Protein AF-A0A7S3WIQ0-F1 (afdb_monomer_lite)

Organism: NCBI:txid141414

Structure (mmCIF, N/CA/C/O backbone):
data_AF-A0A7S3WIQ0-F1
#
_entry.id   AF-A0A7S3WIQ0-F1
#
loop_
_atom_site.group_PDB
_atom_site.id
_atom_site.type_symbol
_atom_site.label_atom_id
_atom_site.label_alt_id
_atom_site.label_comp_id
_atom_site.label_asym_id
_atom_site.label_entity_id
_atom_site.label_seq_id
_atom_site.pdbx_PDB_ins_code
_atom_site.Cartn_x
_atom_site.Cartn_y
_atom_site.Cartn_z
_atom_site.occupancy
_atom_site.B_iso_or_equiv
_atom_site.auth_seq_id
_atom_site.auth_comp_id
_atom_site.auth_asym_id
_atom_site.auth_atom_id
_atom_site.pdbx_PDB_model_num
ATOM 1 N N . GLY A 1 1 ? -44.157 7.734 13.748 1.00 33.81 1 GLY A N 1
ATOM 2 C CA . GLY A 1 1 ? -44.053 7.372 12.328 1.00 33.81 1 GLY A CA 1
ATOM 3 C C . GLY A 1 1 ? -43.583 5.946 12.274 1.00 33.81 1 GLY A C 1
ATOM 4 O O . GLY A 1 1 ? -42.485 5.685 12.742 1.00 33.81 1 GLY A O 1
ATOM 5 N N . GLU A 1 2 ? -44.457 5.043 11.845 1.00 37.38 2 GLU A N 1
ATOM 6 C CA . GLU A 1 2 ? -44.192 3.607 11.718 1.00 37.38 2 GLU A CA 1
ATOM 7 C C . GLU A 1 2 ? -43.076 3.343 10.699 1.00 37.38 2 GLU A C 1
ATOM 9 O O . GLU A 1 2 ? -43.101 3.883 9.592 1.00 37.38 2 GLU A O 1
ATOM 14 N N . ALA A 1 3 ? -42.095 2.519 11.075 1.00 39.22 3 ALA A N 1
ATOM 15 C CA . ALA A 1 3 ? -41.109 1.984 10.145 1.00 39.22 3 ALA A CA 1
ATOM 16 C C . ALA A 1 3 ? -41.670 0.704 9.512 1.00 39.22 3 ALA A C 1
ATOM 18 O O . ALA A 1 3 ? -42.113 -0.210 10.206 1.00 39.22 3 ALA A O 1
ATOM 19 N N . ALA A 1 4 ? -41.678 0.692 8.183 1.00 42.47 4 ALA A N 1
ATOM 20 C CA . ALA A 1 4 ? -42.275 -0.325 7.337 1.00 42.47 4 ALA A CA 1
ATOM 21 C C . ALA A 1 4 ? -41.645 -1.716 7.530 1.00 42.47 4 ALA A C 1
ATOM 23 O O . ALA A 1 4 ? -40.423 -1.868 7.527 1.00 42.47 4 ALA A O 1
ATOM 24 N N . GLY A 1 5 ? -42.503 -2.735 7.634 1.00 46.03 5 GLY A N 1
ATOM 25 C CA . GLY A 1 5 ? -42.120 -4.142 7.593 1.00 46.03 5 GLY A CA 1
ATOM 26 C C . GLY A 1 5 ? -41.656 -4.551 6.195 1.00 46.03 5 GLY A C 1
ATOM 27 O O . GLY A 1 5 ? -42.445 -4.572 5.251 1.00 46.03 5 GLY A O 1
ATOM 28 N N . GLY A 1 6 ? -40.369 -4.876 6.068 1.00 49.59 6 GLY A N 1
ATOM 29 C CA . GLY A 1 6 ? -39.826 -5.625 4.933 1.00 49.59 6 GLY A CA 1
ATOM 30 C C . GLY A 1 6 ? -40.138 -7.126 5.050 1.00 49.59 6 GLY A C 1
ATOM 31 O O . GLY A 1 6 ? -40.453 -7.597 6.145 1.00 49.59 6 GLY A O 1
ATOM 32 N N . PRO A 1 7 ? -40.071 -7.891 3.943 1.00 50.16 7 PRO A N 1
ATOM 33 C CA . PRO A 1 7 ? -40.417 -9.309 3.933 1.00 50.16 7 PRO A CA 1
ATOM 34 C C . PRO A 1 7 ? -39.544 -10.076 4.931 1.00 50.16 7 PRO A C 1
ATOM 36 O O . PRO A 1 7 ? -38.317 -10.018 4.872 1.00 50.16 7 PRO A O 1
ATOM 39 N N . GLN A 1 8 ? -40.188 -10.790 5.855 1.00 56.25 8 GLN A N 1
ATOM 40 C CA . GLN A 1 8 ? -39.522 -11.592 6.875 1.00 56.25 8 GLN A CA 1
ATOM 41 C C . GLN A 1 8 ? -38.888 -12.820 6.196 1.00 56.25 8 GLN A C 1
ATOM 43 O O . GLN A 1 8 ? -39.524 -13.860 6.031 1.00 56.25 8 GLN A O 1
ATOM 48 N N . GLY A 1 9 ? -37.653 -12.673 5.711 1.00 65.06 9 GLY A N 1
ATOM 49 C CA . GLY A 1 9 ? -36.838 -13.794 5.244 1.00 65.06 9 GLY A CA 1
ATOM 50 C C . GLY A 1 9 ? -36.514 -14.775 6.383 1.00 65.06 9 GLY A C 1
ATOM 51 O O . GLY A 1 9 ? -36.892 -14.531 7.533 1.00 65.06 9 GLY A O 1
ATOM 52 N N . PRO A 1 10 ? -35.823 -15.895 6.097 1.00 71.56 10 PRO A N 1
ATOM 53 C CA . PRO A 1 10 ? -35.416 -16.850 7.129 1.00 71.56 10 PRO A CA 1
ATOM 54 C C . PRO A 1 10 ? -34.644 -16.159 8.274 1.00 71.56 10 PRO A C 1
ATOM 56 O O . PRO A 1 10 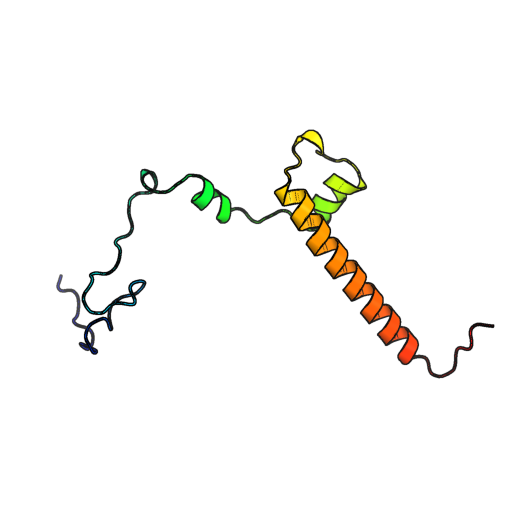? -34.085 -15.080 8.063 1.00 71.56 10 PRO A O 1
ATOM 59 N N . PRO A 1 11 ? -34.597 -16.750 9.485 1.00 65.81 11 PRO A N 1
ATOM 60 C CA . PRO A 1 11 ? -33.894 -16.169 10.631 1.00 65.81 11 PRO A CA 1
ATOM 61 C C . PRO A 1 11 ? -32.482 -15.700 10.246 1.00 65.81 11 PRO A C 1
ATOM 63 O O . PRO A 1 11 ? -31.709 -16.470 9.681 1.00 65.81 11 PRO A O 1
ATOM 66 N N . GLY A 1 12 ? -32.174 -14.4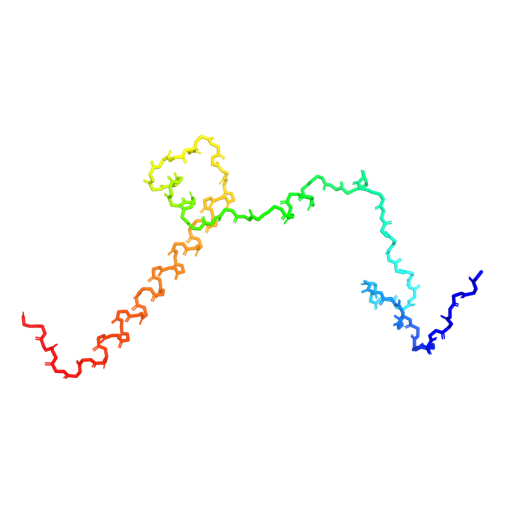23 10.496 1.00 64.12 12 GLY A N 1
ATOM 67 C CA . GLY A 1 12 ? -30.915 -13.788 10.085 1.00 64.12 12 GLY A CA 1
ATOM 68 C C . GLY A 1 12 ? -30.943 -13.037 8.744 1.00 64.12 12 GLY A C 1
ATOM 69 O O . GLY A 1 12 ? -29.990 -12.332 8.440 1.00 64.12 12 GLY A O 1
ATOM 70 N N . ALA A 1 13 ? -32.031 -13.087 7.966 1.00 67.00 13 ALA A N 1
ATOM 71 C CA . ALA A 1 13 ? -32.112 -12.428 6.650 1.00 67.00 13 ALA A CA 1
ATOM 72 C C . ALA A 1 13 ? -31.975 -10.891 6.680 1.00 67.00 13 ALA A C 1
ATOM 74 O O . ALA A 1 13 ? -31.675 -10.288 5.653 1.00 67.00 13 ALA A O 1
ATOM 75 N N . ASN A 1 14 ? -32.186 -10.268 7.843 1.00 71.44 14 ASN A N 1
ATOM 76 C CA . ASN A 1 14 ? -32.054 -8.823 8.043 1.00 71.44 14 ASN A CA 1
ATOM 77 C C . ASN A 1 14 ? -30.727 -8.429 8.727 1.00 71.44 14 ASN A C 1
ATOM 79 O O . ASN A 1 14 ? -30.562 -7.263 9.078 1.00 71.44 14 ASN A O 1
ATOM 83 N N . GLN A 1 15 ? -29.811 -9.378 8.963 1.00 76.44 15 GLN A N 1
ATOM 84 C CA . GLN A 1 15 ? -28.490 -9.104 9.541 1.00 76.44 15 GLN A CA 1
ATOM 85 C C . GLN A 1 15 ? -27.522 -8.653 8.438 1.00 76.44 15 GLN A C 1
ATOM 87 O O . GLN A 1 15 ? -27.479 -9.251 7.363 1.00 76.44 15 GLN A O 1
ATOM 92 N N . LEU A 1 16 ? -26.757 -7.590 8.690 1.00 79.38 16 LEU A N 1
ATOM 93 C CA . LEU A 1 16 ? -25.820 -7.003 7.733 1.00 79.38 16 LEU A CA 1
ATOM 94 C C . LEU A 1 16 ? -24.397 -7.553 7.904 1.00 79.38 16 LEU A C 1
ATOM 96 O O . LEU A 1 16 ? -23.698 -7.753 6.910 1.00 79.38 16 LEU A O 1
ATOM 100 N N . PHE A 1 17 ? -23.966 -7.796 9.147 1.00 81.38 17 PHE A N 1
ATOM 101 C CA . PHE A 1 17 ? -22.608 -8.261 9.453 1.00 81.38 17 PHE A CA 1
ATOM 102 C C . PHE A 1 17 ? -22.579 -9.660 10.058 1.00 81.38 17 PHE A C 1
ATOM 104 O O . PHE A 1 17 ? -21.671 -10.444 9.771 1.00 81.38 17 PHE A O 1
ATOM 111 N N . ASN A 1 18 ? -23.549 -9.969 10.913 1.00 82.00 18 ASN A N 1
ATOM 112 C CA . ASN A 1 18 ? -23.610 -11.252 11.579 1.00 82.00 18 ASN A CA 1
ATOM 113 C C . ASN A 1 18 ? -24.063 -12.369 10.619 1.00 82.00 18 ASN A C 1
ATOM 115 O O . ASN A 1 18 ? -25.012 -12.234 9.854 1.00 82.00 18 ASN A O 1
ATOM 119 N N . ILE A 1 19 ? -23.339 -13.487 10.666 1.00 83.69 19 ILE A N 1
ATOM 120 C CA . ILE A 1 19 ? -23.584 -14.689 9.857 1.00 83.69 19 ILE A CA 1
ATOM 121 C C . ILE A 1 19 ? -24.328 -15.782 10.640 1.00 83.69 19 ILE A C 1
ATOM 123 O O . ILE A 1 19 ? -24.657 -16.827 10.080 1.00 83.69 19 ILE A O 1
ATOM 127 N N . TYR A 1 20 ? -24.562 -15.573 11.939 1.00 83.06 20 TYR A N 1
ATOM 128 C CA . TYR A 1 20 ? -25.226 -16.520 12.829 1.00 83.06 20 TYR A CA 1
ATOM 129 C C . TYR A 1 20 ? -26.660 -16.071 13.116 1.00 83.06 20 TYR A C 1
ATOM 131 O O . TYR A 1 20 ? -26.876 -15.081 13.815 1.00 83.06 20 TYR A O 1
ATOM 139 N N . ALA A 1 21 ? -27.632 -16.868 12.665 1.00 76.81 21 ALA A N 1
ATOM 140 C CA . ALA A 1 21 ? -29.064 -16.579 12.792 1.00 76.81 21 ALA A CA 1
ATOM 141 C C . ALA A 1 21 ? -29.558 -16.385 14.239 1.00 76.81 21 ALA A C 1
ATOM 143 O O . ALA A 1 21 ? -30.565 -15.722 14.461 1.00 76.81 21 ALA A O 1
ATOM 144 N N . GLU A 1 22 ? -28.858 -16.967 15.214 1.00 80.12 22 GLU A N 1
ATOM 145 C CA . GLU A 1 22 ? -29.233 -16.960 16.636 1.00 80.12 22 GLU A CA 1
ATOM 146 C C . GLU A 1 22 ? -28.663 -15.771 17.421 1.00 80.12 22 GLU A C 1
ATOM 148 O O . GLU A 1 22 ? -28.964 -15.611 18.602 1.00 80.12 22 GLU A O 1
ATOM 153 N N . ARG A 1 23 ? -27.805 -14.958 16.800 1.00 80.94 23 ARG A N 1
ATOM 154 C CA . ARG A 1 23 ? -27.211 -13.779 17.436 1.00 80.94 23 ARG A CA 1
ATOM 155 C C . ARG A 1 23 ? -27.757 -12.512 16.805 1.00 80.94 23 ARG A C 1
ATOM 157 O O . ARG A 1 23 ? -28.011 -12.481 15.605 1.00 80.94 23 ARG A O 1
ATOM 164 N N . ASP A 1 24 ? -27.883 -11.464 17.601 1.00 81.75 24 ASP A N 1
ATOM 165 C CA . ASP A 1 24 ? -28.193 -10.140 17.074 1.00 81.75 24 ASP A CA 1
ATOM 166 C C . ASP A 1 24 ? -27.008 -9.590 16.267 1.00 81.75 24 ASP A C 1
ATOM 168 O O . ASP A 1 24 ? -25.862 -10.017 16.439 1.00 81.75 24 ASP A O 1
ATOM 172 N N . ASP A 1 25 ? -27.290 -8.672 15.345 1.00 83.69 25 ASP A N 1
ATOM 173 C CA . ASP A 1 25 ? -26.249 -7.999 14.568 1.00 83.69 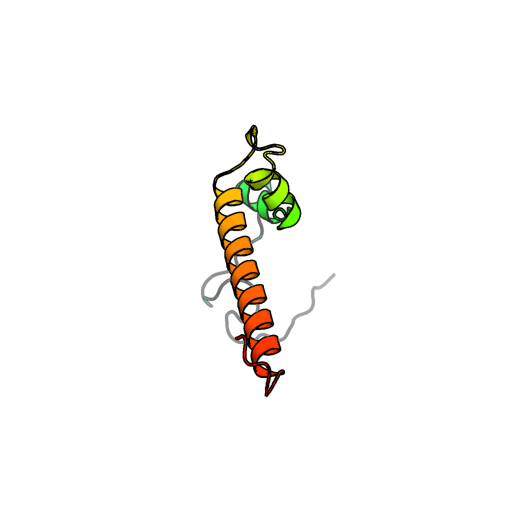25 ASP A CA 1
ATOM 174 C C . ASP A 1 25 ? -25.462 -7.013 15.447 1.00 83.69 25 ASP A C 1
ATOM 176 O O . ASP A 1 25 ? -26.011 -6.426 16.386 1.00 83.69 25 ASP A O 1
ATOM 180 N N . GLU A 1 26 ? -24.173 -6.818 15.161 1.00 85.38 26 GLU A N 1
ATOM 181 C CA . GLU A 1 26 ? -23.345 -5.913 15.968 1.00 85.38 26 GLU A CA 1
ATOM 182 C C . GLU A 1 26 ? -23.780 -4.459 15.733 1.00 85.38 26 GLU A C 1
ATOM 184 O O . GLU A 1 26 ? -23.886 -3.988 14.599 1.00 85.38 26 GLU A O 1
ATOM 189 N N . GLN A 1 27 ? -24.007 -3.724 16.821 1.00 88.38 27 GLN A N 1
ATOM 190 C CA . GL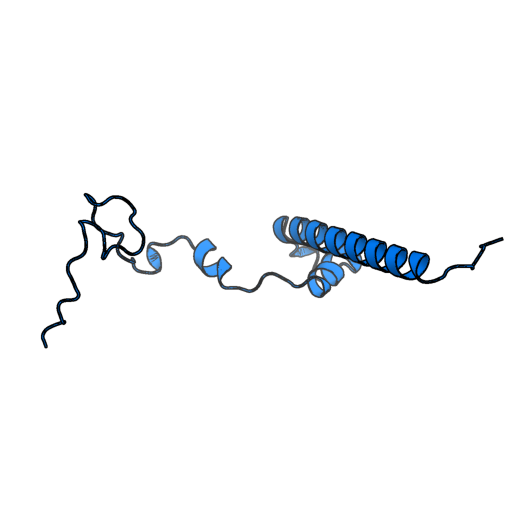N A 1 27 ? -24.373 -2.313 16.753 1.00 88.38 27 GLN A CA 1
ATOM 191 C C . GLN A 1 27 ? -23.132 -1.435 16.567 1.00 88.38 27 GLN A C 1
ATOM 193 O O . GLN A 1 27 ? -22.106 -1.633 17.223 1.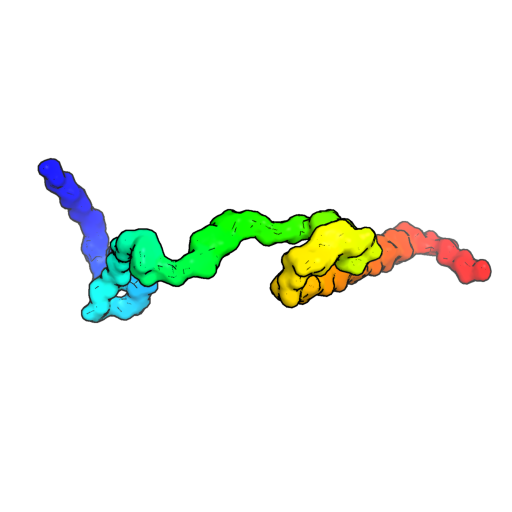00 88.38 27 GLN A O 1
ATOM 198 N N . ILE A 1 28 ? -23.245 -0.420 15.706 1.00 88.81 28 ILE A N 1
ATOM 199 C CA . ILE A 1 28 ? -22.200 0.595 15.541 1.00 88.81 28 ILE A CA 1
ATOM 200 C C . ILE A 1 28 ? -22.094 1.403 16.837 1.00 88.81 28 ILE A C 1
ATOM 202 O O . ILE A 1 28 ? -23.083 1.931 17.347 1.00 88.81 28 ILE A O 1
ATOM 206 N N . LYS A 1 29 ? -20.878 1.482 17.371 1.00 92.50 29 LYS A N 1
ATOM 207 C CA . LYS A 1 29 ? -20.550 2.181 18.616 1.00 92.50 29 LYS A CA 1
ATOM 208 C C . LYS A 1 29 ? -20.045 3.596 18.311 1.00 92.50 29 LYS A C 1
ATOM 210 O O . LYS A 1 29 ? -19.724 3.889 17.162 1.00 92.50 29 LYS A O 1
ATOM 215 N N . PRO A 1 30 ? -19.989 4.499 19.303 1.00 94.81 30 PRO A N 1
ATOM 216 C CA . PRO A 1 30 ? -19.371 5.808 19.108 1.00 94.81 30 PRO A CA 1
ATOM 217 C C . PRO A 1 30 ? -17.874 5.688 18.789 1.00 94.81 30 PRO A C 1
ATOM 219 O O . PRO A 1 30 ? -17.215 4.745 19.229 1.00 94.81 30 PRO A O 1
ATOM 222 N N . ASP A 1 31 ? -17.330 6.690 18.097 1.00 92.31 31 ASP A N 1
ATOM 223 C CA . ASP A 1 31 ? -15.937 6.728 17.622 1.00 92.31 31 ASP A CA 1
ATOM 224 C C . ASP A 1 31 ? -14.897 6.456 18.715 1.00 92.31 31 ASP A C 1
ATOM 226 O O . ASP A 1 31 ? -13.891 5.796 18.465 1.00 92.31 31 ASP A O 1
ATOM 230 N N . SER A 1 32 ? -15.162 6.900 19.948 1.00 94.38 32 SER A N 1
ATOM 231 C CA . SER A 1 32 ? -14.285 6.695 21.108 1.00 94.38 32 SER A CA 1
ATOM 232 C C . SER A 1 32 ? -14.102 5.228 21.504 1.00 94.38 32 SER A C 1
ATOM 234 O O . SER A 1 32 ? -13.166 4.905 22.234 1.00 94.38 32 SER A O 1
ATOM 236 N N . TRP A 1 33 ? -14.989 4.342 21.051 1.00 96.25 33 TRP A N 1
ATOM 237 C CA . TRP A 1 33 ? -14.893 2.908 21.295 1.00 96.25 33 TRP A CA 1
ATOM 238 C C . TRP A 1 33 ? -13.896 2.226 20.349 1.00 96.25 33 TRP A C 1
ATOM 240 O O . TRP A 1 33 ? -13.347 1.174 20.680 1.00 96.25 33 TRP A O 1
ATOM 250 N N . TYR A 1 34 ? -13.650 2.814 19.176 1.00 95.06 34 TYR A N 1
ATOM 251 C CA . TYR A 1 34 ? -12.789 2.228 18.158 1.00 95.06 34 TYR A CA 1
ATOM 252 C C . TYR A 1 34 ? -11.329 2.668 18.315 1.00 95.06 34 TYR A C 1
ATOM 254 O O . TYR A 1 34 ? -11.037 3.783 18.745 1.00 95.06 34 TYR A O 1
ATOM 262 N N . PRO A 1 35 ? -10.370 1.803 17.952 1.00 95.12 35 PRO A N 1
ATOM 263 C CA . PRO A 1 35 ? -8.962 2.151 18.025 1.00 95.12 35 PRO A CA 1
ATOM 264 C C . PRO A 1 35 ? -8.587 3.200 16.970 1.00 95.12 35 PRO A C 1
ATOM 266 O O . PRO A 1 35 ? -9.037 3.141 15.827 1.00 95.12 35 PRO A O 1
ATOM 269 N N . ASN A 1 36 ? -7.661 4.095 17.323 1.00 92.12 36 ASN A N 1
ATOM 270 C CA . ASN A 1 36 ? -7.237 5.208 16.462 1.00 92.12 36 ASN A CA 1
ATOM 271 C C . ASN A 1 36 ? -6.762 4.780 15.060 1.00 92.12 36 ASN A C 1
ATOM 273 O O . ASN A 1 36 ? -6.981 5.508 14.095 1.00 92.12 36 ASN A O 1
ATOM 277 N N . TRP A 1 37 ? -6.147 3.595 14.924 1.00 91.31 37 TRP A N 1
ATOM 278 C CA . TRP A 1 37 ? -5.665 3.104 13.625 1.00 91.31 37 TRP A CA 1
ATOM 279 C C . TRP A 1 37 ? -6.793 2.897 12.607 1.00 91.31 37 TRP A C 1
ATOM 281 O O . TRP A 1 37 ? -6.518 2.907 11.409 1.00 91.31 37 TRP A O 1
ATOM 291 N N . LEU A 1 38 ? -8.044 2.719 13.054 1.00 93.12 38 LEU A N 1
ATOM 292 C CA . LEU A 1 38 ? -9.197 2.550 12.170 1.00 93.12 38 LEU A CA 1
ATOM 293 C C . LEU A 1 38 ? -9.406 3.797 11.306 1.00 93.12 38 LEU A C 1
ATOM 295 O O . LEU A 1 38 ? -9.581 3.689 10.096 1.00 93.12 38 LEU A O 1
ATOM 299 N N . PHE A 1 39 ? -9.306 4.976 11.916 1.00 91.62 39 PHE A N 1
ATOM 300 C CA . PHE A 1 39 ? -9.481 6.260 11.236 1.00 91.62 39 PHE A CA 1
ATOM 301 C C . PHE A 1 39 ? -8.293 6.605 10.328 1.00 91.62 39 PHE A C 1
ATOM 303 O O . PHE A 1 39 ? -8.432 7.333 9.349 1.00 91.62 39 PHE A O 1
ATOM 310 N N . ASP A 1 40 ? -7.116 6.032 10.589 1.00 88.00 40 ASP A N 1
ATOM 311 C CA . ASP A 1 40 ? -5.967 6.178 9.694 1.00 88.00 40 ASP A CA 1
ATOM 312 C C . ASP A 1 40 ? -6.130 5.405 8.376 1.00 88.00 40 ASP A C 1
ATOM 314 O O . ASP A 1 40 ? -5.433 5.717 7.408 1.00 88.00 40 ASP A O 1
ATOM 318 N N . LEU A 1 41 ? -7.053 4.437 8.300 1.00 88.19 41 LEU A N 1
ATOM 319 C CA . LEU A 1 41 ? -7.342 3.701 7.063 1.00 88.19 41 LEU A CA 1
ATOM 320 C C . LEU A 1 41 ? -8.121 4.524 6.033 1.00 88.19 41 LEU A C 1
ATOM 322 O O . LEU A 1 41 ? -8.065 4.202 4.846 1.00 88.19 41 LEU A O 1
ATOM 326 N N . GLU A 1 42 ? -8.825 5.575 6.462 1.00 91.00 42 GLU A N 1
ATOM 327 C CA . GLU A 1 42 ? -9.516 6.495 5.553 1.00 91.00 42 GLU A CA 1
ATOM 328 C C . GLU A 1 42 ? -8.516 7.290 4.700 1.00 91.00 42 GLU A C 1
ATOM 330 O O . GLU A 1 42 ? -8.775 7.622 3.540 1.00 91.00 42 GLU A O 1
ATOM 335 N N . LYS A 1 43 ? -7.329 7.564 5.252 1.00 89.00 43 LYS A N 1
ATOM 336 C CA . LYS A 1 43 ? -6.302 8.354 4.575 1.00 89.00 43 LYS A CA 1
ATOM 337 C C . LYS A 1 43 ? -5.734 7.562 3.391 1.00 89.00 43 LYS A C 1
ATOM 339 O O . LYS A 1 43 ? -5.270 6.430 3.566 1.00 89.00 43 LYS A O 1
ATOM 344 N N . PRO A 1 44 ? -5.692 8.146 2.178 1.00 88.44 44 PRO A N 1
ATOM 345 C CA . PRO A 1 44 ? -5.144 7.455 1.027 1.00 88.44 44 PRO A CA 1
ATOM 346 C C . PRO A 1 44 ? -3.654 7.167 1.258 1.00 88.44 44 PRO A C 1
ATOM 348 O O . PRO A 1 44 ? -2.889 8.059 1.630 1.00 88.44 44 PRO A O 1
ATOM 351 N N . PRO A 1 45 ? -3.195 5.931 1.018 1.00 89.81 45 PRO A N 1
ATOM 352 C CA . PRO A 1 45 ? -1.802 5.593 1.249 1.00 89.81 45 PRO A CA 1
ATOM 353 C C . PRO A 1 45 ? -0.919 6.166 0.123 1.00 89.81 45 PRO A C 1
ATOM 355 O O . PRO A 1 45 ? -1.277 6.065 -1.054 1.00 89.81 45 PRO A O 1
ATOM 358 N N . LYS A 1 46 ? 0.280 6.669 0.462 1.00 92.19 46 LYS A N 1
ATOM 359 C CA . LYS A 1 46 ? 1.222 7.386 -0.438 1.00 92.19 46 LYS A CA 1
ATOM 360 C C . LYS A 1 46 ? 1.329 6.816 -1.864 1.00 92.19 46 LYS A C 1
ATOM 362 O O . LYS A 1 46 ? 1.457 5.612 -2.054 1.00 92.19 46 LYS A O 1
ATOM 367 N N . ASN A 1 47 ? 1.291 7.603 -2.919 1.00 93.88 47 ASN A N 1
ATOM 368 C CA . ASN A 1 47 ? 1.437 7.051 -4.268 1.00 93.88 47 ASN A CA 1
ATOM 369 C C . ASN A 1 47 ? 2.892 6.592 -4.556 1.00 93.88 47 ASN A C 1
ATOM 371 O O . ASN A 1 47 ? 3.817 6.863 -3.792 1.00 93.88 47 ASN A O 1
ATOM 375 N N . TYR A 1 48 ? 3.110 5.871 -5.664 1.00 94.69 48 TYR A N 1
ATOM 376 C CA . TYR A 1 48 ? 4.454 5.388 -6.028 1.00 94.69 48 TYR A CA 1
ATOM 377 C C . TYR A 1 48 ? 5.459 6.531 -6.217 1.00 94.69 48 TYR A C 1
ATOM 379 O O . TYR A 1 48 ? 6.625 6.363 -5.882 1.00 94.69 48 TYR A O 1
ATOM 387 N N . GLY A 1 49 ? 5.016 7.672 -6.753 1.00 94.88 49 GLY A N 1
ATOM 388 C CA . GLY A 1 49 ? 5.867 8.841 -6.964 1.00 94.88 49 GLY A CA 1
ATOM 389 C C . GLY A 1 49 ? 6.373 9.411 -5.643 1.00 94.88 49 GLY A C 1
ATOM 390 O O . GLY A 1 49 ? 7.574 9.582 -5.482 1.00 94.88 49 GLY A O 1
ATOM 391 N N . GLU A 1 50 ? 5.482 9.605 -4.672 1.00 95.06 50 GLU A N 1
ATOM 392 C CA . GLU A 1 50 ? 5.827 10.044 -3.313 1.00 95.06 50 GLU A CA 1
ATOM 393 C C . GLU A 1 50 ? 6.800 9.072 -2.640 1.00 95.06 50 GLU A C 1
ATOM 395 O O . GLU A 1 50 ? 7.817 9.481 -2.085 1.00 95.06 50 GLU A O 1
ATOM 400 N N . LEU A 1 51 ? 6.533 7.769 -2.750 1.00 96.31 51 LEU A N 1
ATOM 401 C CA . LEU A 1 51 ? 7.415 6.738 -2.206 1.00 96.31 51 LEU A CA 1
ATOM 402 C C . LEU A 1 51 ? 8.776 6.698 -2.919 1.00 96.31 51 LEU A C 1
ATOM 404 O O . LEU A 1 51 ? 9.794 6.457 -2.278 1.00 96.31 51 LEU A O 1
ATOM 408 N N . ALA A 1 52 ? 8.824 6.949 -4.228 1.00 95.88 52 ALA A N 1
ATOM 409 C CA . ALA A 1 52 ? 10.075 7.039 -4.971 1.00 95.88 52 ALA A CA 1
ATOM 410 C C . ALA A 1 52 ? 10.872 8.292 -4.577 1.00 95.88 52 ALA A C 1
ATOM 412 O O . ALA A 1 52 ? 12.075 8.194 -4.364 1.00 95.88 52 ALA A O 1
ATOM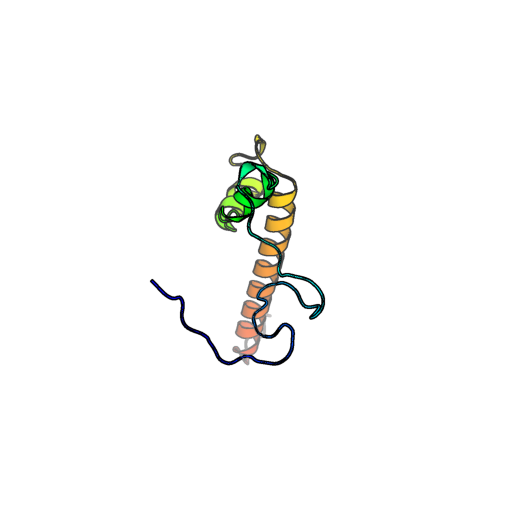 413 N N . MET A 1 53 ? 10.221 9.444 -4.397 1.00 96.81 53 MET A N 1
ATOM 414 C CA . MET A 1 53 ? 10.881 10.642 -3.864 1.00 96.81 53 MET A CA 1
ATOM 415 C C . MET A 1 53 ? 11.478 10.382 -2.479 1.00 96.81 53 MET A C 1
ATOM 417 O O . MET A 1 53 ? 12.613 10.774 -2.220 1.00 96.81 53 MET A O 1
ATOM 421 N N . MET A 1 54 ? 10.762 9.644 -1.634 1.00 96.81 54 MET A N 1
ATOM 422 C CA . MET A 1 54 ? 11.225 9.280 -0.299 1.00 96.81 54 MET A CA 1
ATOM 423 C C . MET A 1 54 ? 12.416 8.316 -0.316 1.00 96.81 54 MET A C 1
ATOM 425 O O . MET A 1 54 ? 13.451 8.613 0.271 1.00 96.81 54 MET A O 1
ATOM 429 N N . PHE A 1 55 ? 12.309 7.177 -1.007 1.00 96.56 55 PHE A N 1
ATOM 430 C CA . PHE A 1 55 ? 13.316 6.109 -0.917 1.00 96.56 55 PHE A CA 1
ATOM 431 C C . PHE A 1 55 ? 14.419 6.160 -1.981 1.00 96.56 55 PHE A C 1
ATOM 433 O O . PHE A 1 55 ? 15.465 5.551 -1.781 1.00 96.56 55 PHE A O 1
ATOM 440 N N . VAL A 1 56 ? 14.208 6.848 -3.107 1.00 94.81 56 VAL A N 1
ATOM 441 C CA . VAL A 1 56 ? 15.225 7.011 -4.166 1.00 94.81 56 VAL A CA 1
ATOM 442 C C . VAL A 1 56 ? 15.932 8.353 -4.034 1.00 94.81 56 VAL A C 1
ATOM 444 O O . VAL A 1 56 ? 17.148 8.418 -4.181 1.00 94.81 56 VAL A O 1
ATOM 447 N N . HIS A 1 57 ? 15.176 9.417 -3.756 1.00 94.38 57 HIS A N 1
ATOM 448 C CA . HIS A 1 57 ? 15.708 10.780 -3.701 1.00 94.38 57 HIS A CA 1
ATOM 449 C C . HIS A 1 57 ? 15.909 11.304 -2.271 1.00 94.38 57 HIS A C 1
ATOM 451 O O . HIS A 1 57 ? 16.443 12.396 -2.104 1.00 94.38 57 HIS A O 1
ATOM 457 N N . GLY A 1 58 ? 15.523 10.536 -1.246 1.00 93.19 58 GLY A N 1
ATOM 458 C CA . GLY A 1 58 ? 15.749 10.874 0.163 1.00 93.19 58 GLY A CA 1
ATOM 459 C C . GLY A 1 58 ? 14.825 11.959 0.725 1.00 93.19 58 GLY A C 1
ATOM 460 O O . GLY A 1 58 ? 15.063 12.449 1.826 1.00 93.19 58 GLY A O 1
ATOM 461 N N . VAL A 1 59 ? 13.773 12.356 0.004 1.00 95.44 59 VAL A N 1
ATOM 462 C CA . VAL A 1 59 ? 12.882 13.446 0.430 1.00 95.44 59 VAL A CA 1
ATOM 463 C C . VAL A 1 59 ? 11.994 12.991 1.589 1.00 95.44 59 VAL A C 1
ATOM 465 O O . VAL A 1 59 ? 11.161 12.102 1.425 1.00 95.44 59 VAL A O 1
ATOM 468 N N . GLY A 1 60 ? 12.149 13.612 2.762 1.00 92.88 60 GLY A N 1
ATOM 469 C CA . GLY A 1 60 ? 11.354 13.277 3.952 1.00 92.88 60 GLY A CA 1
ATOM 470 C C . GLY A 1 60 ? 11.650 11.884 4.517 1.00 92.88 60 GLY A C 1
ATOM 471 O O . GLY A 1 60 ? 10.777 11.262 5.118 1.00 92.88 60 GLY A O 1
ATOM 472 N N . ILE A 1 61 ? 12.863 11.363 4.297 1.00 93.38 61 ILE A N 1
ATOM 473 C CA . ILE A 1 61 ? 13.252 10.011 4.726 1.00 93.38 61 ILE A CA 1
ATOM 474 C C . ILE A 1 61 ? 13.235 9.828 6.252 1.00 93.38 61 ILE A C 1
ATOM 476 O O . ILE A 1 61 ? 13.045 8.715 6.732 1.00 93.38 61 ILE A O 1
ATOM 480 N N . GLU A 1 62 ? 13.372 10.913 7.012 1.00 95.56 62 GLU A N 1
ATOM 481 C CA . GLU A 1 62 ? 13.329 10.916 8.480 1.00 95.56 62 GLU A CA 1
ATOM 482 C C . GLU A 1 62 ? 11.958 10.488 9.030 1.00 95.56 62 GLU A C 1
ATOM 484 O O . GLU A 1 62 ? 11.873 9.872 10.089 1.00 95.56 62 GLU A O 1
ATOM 489 N N . GLU A 1 63 ? 10.883 10.739 8.278 1.00 93.88 63 GLU A N 1
ATOM 490 C CA . GLU A 1 63 ? 9.512 10.357 8.638 1.00 93.88 63 GLU A CA 1
ATOM 491 C C . GLU A 1 63 ? 9.101 8.992 8.057 1.00 93.88 63 GLU A C 1
ATOM 493 O O . GLU A 1 63 ? 7.943 8.569 8.177 1.00 93.88 63 GLU A O 1
ATOM 498 N N . ALA A 1 64 ? 10.017 8.301 7.371 1.00 93.50 64 ALA A N 1
ATOM 499 C CA . ALA A 1 64 ? 9.701 7.070 6.666 1.00 93.50 64 ALA A CA 1
ATOM 500 C C . ALA A 1 64 ? 9.328 5.946 7.644 1.00 93.50 64 ALA A C 1
ATOM 502 O O . ALA A 1 64 ? 10.097 5.560 8.525 1.00 93.50 64 ALA A O 1
ATOM 503 N N . LYS A 1 65 ? 8.146 5.355 7.443 1.00 93.38 65 LYS A N 1
ATOM 504 C CA . LYS A 1 65 ? 7.697 4.182 8.205 1.00 93.38 65 LYS A CA 1
ATOM 505 C C . LYS A 1 65 ? 8.077 2.890 7.484 1.00 93.38 65 LYS A C 1
ATOM 507 O O . LYS A 1 65 ? 8.144 2.834 6.256 1.00 93.38 65 LYS A O 1
ATOM 512 N N . LEU A 1 66 ? 8.221 1.795 8.235 1.00 94.12 66 LEU A N 1
ATOM 513 C CA . LEU A 1 66 ? 8.448 0.466 7.649 1.00 94.12 66 LEU A CA 1
ATOM 514 C C . LEU A 1 66 ? 7.335 0.069 6.659 1.00 94.12 66 LEU A C 1
ATOM 516 O O . LEU A 1 66 ? 7.610 -0.535 5.621 1.00 94.12 66 LEU A O 1
ATOM 520 N N . SER A 1 67 ? 6.086 0.448 6.948 1.00 92.69 67 SER A N 1
ATOM 521 C CA . SER A 1 67 ? 4.935 0.225 6.066 1.00 92.69 67 SER A CA 1
ATOM 522 C C . SER A 1 67 ? 5.073 0.941 4.716 1.00 92.69 67 SER A C 1
ATOM 524 O O . SER A 1 67 ? 4.714 0.370 3.681 1.00 92.69 67 SER A O 1
ATOM 526 N N . ASP A 1 68 ? 5.646 2.149 4.699 1.00 94.69 68 ASP A N 1
ATOM 527 C CA . ASP A 1 68 ? 5.926 2.899 3.471 1.00 94.69 68 ASP A CA 1
ATOM 528 C C . ASP A 1 68 ? 6.968 2.166 2.622 1.00 94.69 68 ASP A C 1
ATOM 530 O O . ASP A 1 68 ? 6.772 1.983 1.418 1.00 94.69 68 ASP A O 1
ATOM 534 N N . TYR A 1 69 ? 8.033 1.664 3.253 1.00 95.81 69 TYR A N 1
ATOM 535 C CA . TYR A 1 69 ? 9.091 0.926 2.563 1.00 95.81 69 TYR A CA 1
ATOM 536 C C . TYR A 1 69 ? 8.584 -0.391 1.962 1.00 95.81 69 TYR A C 1
ATOM 538 O O . TYR A 1 69 ? 8.796 -0.675 0.780 1.00 95.81 69 TYR A O 1
ATOM 546 N N . GLN A 1 70 ? 7.832 -1.180 2.733 1.00 96.69 70 GLN A N 1
ATOM 547 C CA . GLN A 1 70 ? 7.218 -2.418 2.240 1.00 96.69 70 GLN A CA 1
ATOM 548 C C . GLN A 1 70 ? 6.290 -2.153 1.048 1.00 96.69 70 GLN A C 1
ATOM 550 O O . GLN A 1 70 ? 6.291 -2.893 0.054 1.00 96.69 70 GLN A O 1
ATOM 555 N N . ARG A 1 71 ? 5.513 -1.067 1.111 1.00 95.31 71 ARG A N 1
ATOM 556 C CA . ARG A 1 71 ? 4.622 -0.668 0.023 1.00 95.31 71 ARG A CA 1
ATOM 557 C C . ARG A 1 71 ? 5.391 -0.187 -1.205 1.00 95.31 71 ARG A C 1
ATOM 559 O O . ARG A 1 71 ? 5.030 -0.594 -2.313 1.00 95.31 71 ARG A O 1
ATOM 566 N N . PHE A 1 72 ? 6.464 0.583 -1.024 1.00 97.31 72 PHE A N 1
ATOM 567 C CA . PHE A 1 72 ? 7.374 0.978 -2.098 1.00 97.31 72 PHE A CA 1
ATOM 568 C C . PHE A 1 72 ? 7.921 -0.248 -2.825 1.00 97.31 72 PHE A C 1
ATOM 570 O O . PHE A 1 72 ? 7.749 -0.359 -4.036 1.00 97.31 72 PHE A O 1
ATOM 577 N N . LEU A 1 73 ? 8.475 -1.225 -2.099 1.00 97.19 73 LEU A N 1
ATOM 578 C CA . LEU A 1 73 ? 9.017 -2.449 -2.695 1.00 97.19 73 LEU A CA 1
ATOM 579 C C . LEU A 1 73 ? 7.965 -3.217 -3.505 1.00 97.19 73 LEU A C 1
ATOM 581 O O . LEU A 1 73 ? 8.242 -3.664 -4.623 1.00 97.19 73 LEU A O 1
ATOM 585 N N . LYS A 1 74 ? 6.739 -3.341 -2.980 1.00 96.81 74 LYS A N 1
ATOM 586 C CA . LYS A 1 74 ? 5.631 -4.009 -3.680 1.00 96.81 74 LYS A CA 1
ATOM 587 C C . LYS A 1 74 ? 5.267 -3.284 -4.978 1.00 96.81 74 LYS A C 1
ATOM 589 O O . LYS A 1 74 ? 5.100 -3.925 -6.020 1.00 96.81 74 LYS A O 1
ATOM 594 N N . GLN A 1 75 ? 5.149 -1.958 -4.934 1.00 96.69 75 GLN A N 1
ATOM 595 C CA . GLN A 1 75 ? 4.804 -1.147 -6.102 1.00 96.69 75 GLN A CA 1
ATOM 596 C C . GLN A 1 75 ? 5.940 -1.106 -7.131 1.00 96.69 75 GLN A C 1
ATOM 598 O O . GLN A 1 75 ? 5.686 -1.316 -8.318 1.00 96.69 75 GLN A O 1
ATOM 603 N N . HIS A 1 76 ? 7.182 -0.929 -6.681 1.00 97.38 76 HIS A N 1
ATOM 604 C CA . HIS A 1 76 ? 8.376 -0.916 -7.518 1.00 97.38 76 HIS A CA 1
ATOM 605 C C . HIS A 1 76 ? 8.547 -2.246 -8.255 1.00 97.38 76 HIS A C 1
ATOM 607 O O . HIS A 1 76 ? 8.667 -2.274 -9.480 1.00 97.38 76 HIS A O 1
ATOM 613 N N . ARG A 1 77 ? 8.432 -3.375 -7.542 1.00 97.44 77 ARG A N 1
ATOM 614 C CA . ARG A 1 77 ? 8.496 -4.711 -8.153 1.00 97.44 77 ARG A CA 1
ATOM 615 C C . ARG A 1 77 ? 7.405 -4.899 -9.207 1.00 97.44 77 ARG A C 1
ATOM 617 O O . ARG A 1 77 ? 7.687 -5.365 -10.311 1.00 97.44 77 ARG A O 1
ATOM 624 N N . LYS A 1 78 ? 6.166 -4.493 -8.905 1.00 97.00 78 LYS A N 1
ATOM 625 C CA . LYS A 1 78 ? 5.051 -4.540 -9.865 1.00 97.00 78 LYS A CA 1
ATOM 626 C C . LYS A 1 78 ? 5.338 -3.692 -11.109 1.00 97.00 78 LYS A C 1
ATOM 628 O O . LYS A 1 78 ? 5.025 -4.129 -12.217 1.00 97.00 78 LYS A O 1
ATOM 633 N N . LEU A 1 79 ? 5.925 -2.505 -10.947 1.00 96.12 79 LEU A N 1
ATOM 634 C CA . LEU A 1 79 ? 6.301 -1.620 -12.052 1.00 96.12 79 LEU A CA 1
ATOM 635 C C . LEU A 1 79 ? 7.361 -2.271 -12.950 1.00 96.12 79 LEU A C 1
ATOM 637 O O . LEU A 1 79 ? 7.164 -2.348 -14.161 1.00 96.12 79 LEU A O 1
ATOM 641 N N . VAL A 1 80 ? 8.438 -2.797 -12.364 1.00 96.25 80 VAL A N 1
ATOM 642 C CA . VAL A 1 80 ? 9.525 -3.465 -13.099 1.00 96.25 80 VAL A CA 1
ATOM 643 C C . VAL A 1 80 ? 8.994 -4.650 -13.905 1.00 96.25 80 VAL A C 1
ATOM 645 O O . VAL A 1 80 ? 9.279 -4.762 -15.097 1.00 96.25 80 VAL A O 1
ATOM 648 N N . ILE A 1 81 ? 8.142 -5.486 -13.302 1.00 97.12 81 ILE A N 1
ATOM 649 C CA . ILE A 1 81 ? 7.499 -6.609 -14.002 1.00 97.12 81 ILE A CA 1
ATOM 650 C C . ILE A 1 81 ? 6.660 -6.107 -15.184 1.00 97.12 81 ILE A C 1
ATOM 652 O O . ILE A 1 81 ? 6.774 -6.635 -16.291 1.00 97.12 81 ILE A O 1
ATOM 656 N N . LYS A 1 82 ? 5.843 -5.062 -14.990 1.00 96.56 82 LYS A N 1
ATOM 657 C CA . LYS A 1 82 ? 5.044 -4.470 -16.077 1.00 96.56 82 LYS A CA 1
ATOM 658 C C . LYS A 1 82 ? 5.925 -3.958 -17.217 1.00 96.56 82 LYS A C 1
ATOM 660 O O . LYS A 1 82 ? 5.621 -4.227 -18.378 1.00 96.56 82 LYS A O 1
ATOM 665 N N . ILE A 1 83 ? 7.010 -3.251 -16.901 1.00 95.62 83 ILE A N 1
ATOM 666 C CA . ILE A 1 83 ? 7.955 -2.737 -17.900 1.00 95.62 83 ILE A CA 1
ATOM 667 C C . ILE A 1 83 ? 8.595 -3.895 -18.671 1.00 95.62 83 ILE A C 1
ATOM 669 O O . ILE A 1 83 ? 8.639 -3.854 -19.900 1.00 95.62 83 ILE A O 1
ATOM 673 N N . ASN A 1 84 ? 9.029 -4.951 -17.984 1.00 95.81 84 ASN A N 1
ATOM 674 C CA . ASN A 1 84 ? 9.615 -6.127 -18.624 1.00 95.81 84 ASN A CA 1
ATOM 675 C C . ASN A 1 84 ? 8.616 -6.824 -19.555 1.00 95.81 84 ASN A C 1
ATOM 677 O O . ASN A 1 84 ? 8.943 -7.101 -20.708 1.00 95.81 84 ASN A O 1
ATOM 681 N N . ASN A 1 85 ? 7.367 -7.001 -19.121 1.00 95.38 85 ASN A N 1
ATOM 682 C CA . ASN A 1 85 ? 6.310 -7.567 -19.960 1.00 95.38 85 ASN A CA 1
ATOM 683 C C . ASN A 1 85 ? 6.036 -6.707 -21.206 1.00 95.38 85 ASN A C 1
ATOM 685 O O . ASN A 1 85 ? 5.852 -7.238 -22.302 1.00 95.38 85 ASN A O 1
ATOM 689 N N . LEU A 1 86 ? 6.058 -5.377 -21.073 1.00 94.25 86 LEU A N 1
ATOM 690 C CA . LEU A 1 86 ? 5.931 -4.457 -22.207 1.00 94.25 86 LEU A CA 1
ATOM 691 C C . LEU A 1 86 ? 7.122 -4.555 -23.169 1.00 94.25 86 LEU A C 1
ATOM 693 O O . LEU A 1 86 ? 6.916 -4.577 -24.384 1.00 94.25 86 LEU A O 1
ATOM 697 N N . ARG A 1 87 ? 8.353 -4.642 -22.651 1.00 91.44 87 ARG A N 1
ATOM 698 C CA . ARG A 1 87 ? 9.572 -4.832 -23.456 1.00 91.44 87 ARG A CA 1
ATOM 699 C C . ARG A 1 87 ? 9.514 -6.143 -24.240 1.00 91.44 87 ARG A C 1
ATOM 701 O O . ARG A 1 87 ? 9.716 -6.127 -25.452 1.00 91.44 87 ARG A O 1
ATOM 708 N N . LEU A 1 88 ? 9.139 -7.244 -23.588 1.00 89.88 88 LEU A N 1
ATOM 709 C CA . LEU A 1 88 ? 8.959 -8.550 -24.230 1.00 89.88 88 LEU A CA 1
ATOM 710 C C . LEU A 1 88 ? 7.871 -8.507 -25.310 1.00 89.88 88 LEU A C 1
ATOM 712 O O . LEU A 1 88 ? 8.083 -8.998 -26.417 1.00 89.88 88 LEU A O 1
ATOM 716 N N . LYS A 1 89 ? 6.729 -7.865 -25.032 1.00 87.81 89 LYS A N 1
ATOM 717 C CA . LYS A 1 89 ? 5.649 -7.688 -26.015 1.00 87.81 89 LYS A CA 1
ATOM 718 C C . LYS A 1 89 ? 6.100 -6.868 -27.228 1.00 87.81 89 LYS A C 1
ATOM 720 O O . LYS A 1 89 ? 5.729 -7.203 -28.348 1.00 87.81 89 LYS A O 1
ATOM 725 N N . LYS A 1 90 ? 6.894 -5.809 -27.028 1.00 84.44 90 LYS A N 1
ATOM 726 C CA . LYS A 1 90 ? 7.467 -5.008 -28.125 1.00 84.44 90 LYS A CA 1
ATOM 727 C C . LYS A 1 90 ? 8.498 -5.795 -28.936 1.00 84.44 90 LYS A C 1
ATOM 729 O O . LYS A 1 90 ? 8.462 -5.712 -30.157 1.00 84.44 90 LYS A O 1
ATOM 734 N N . SER A 1 91 ? 9.364 -6.565 -28.277 1.00 76.62 91 SER A N 1
ATOM 735 C CA . SER A 1 91 ? 10.364 -7.416 -28.936 1.00 76.62 91 SER A CA 1
ATOM 736 C C . SER A 1 91 ? 9.702 -8.470 -29.833 1.00 76.62 91 SER A C 1
ATOM 738 O O . SER A 1 91 ? 9.985 -8.533 -31.024 1.00 76.62 91 SER A O 1
ATOM 740 N N . LYS A 1 92 ? 8.692 -9.188 -29.320 1.00 72.06 92 LYS A N 1
ATOM 741 C CA . LYS A 1 92 ? 7.925 -10.187 -30.092 1.00 72.06 92 LYS A CA 1
ATOM 742 C C . LYS A 1 92 ? 7.160 -9.608 -31.292 1.00 72.06 92 LYS A C 1
ATOM 744 O O . LYS A 1 92 ? 6.836 -10.342 -32.215 1.00 72.06 92 LYS A O 1
ATOM 749 N N . ARG A 1 93 ? 6.858 -8.305 -31.284 1.00 66.31 93 ARG A N 1
ATOM 750 C CA . ARG A 1 93 ? 6.189 -7.594 -32.390 1.00 66.31 93 ARG A CA 1
ATOM 751 C C . ARG A 1 93 ? 7.144 -7.122 -33.489 1.00 66.31 93 ARG A C 1
ATOM 753 O O . ARG A 1 93 ? 6.668 -6.576 -34.477 1.00 66.31 93 ARG A O 1
ATOM 760 N N . ARG A 1 94 ? 8.459 -7.304 -33.333 1.00 62.50 94 ARG A N 1
ATOM 761 C CA . ARG A 1 94 ? 9.458 -7.028 -34.375 1.00 62.50 94 ARG A CA 1
ATOM 762 C C . ARG A 1 94 ? 9.989 -8.353 -34.939 1.00 62.50 94 ARG A C 1
ATOM 764 O O . ARG A 1 94 ? 11.079 -8.769 -34.548 1.00 62.50 94 ARG A O 1
ATOM 771 N N . PRO A 1 95 ? 9.252 -9.046 -35.826 1.00 55.94 95 PRO A N 1
ATOM 772 C CA . PRO A 1 95 ? 9.827 -10.171 -36.548 1.00 55.94 95 PRO A CA 1
ATOM 773 C C . PRO A 1 95 ? 10.942 -9.630 -37.459 1.00 55.94 95 PRO A C 1
ATOM 775 O O . PRO A 1 95 ? 10.661 -8.910 -38.411 1.00 55.94 95 PRO A O 1
ATOM 778 N N . GLY A 1 96 ? 12.208 -9.917 -37.131 1.00 60.53 96 GLY A N 1
ATOM 779 C CA . GLY A 1 96 ? 13.344 -9.684 -38.036 1.00 60.53 96 GLY A CA 1
ATOM 780 C C . GLY A 1 96 ? 14.495 -8.795 -37.549 1.00 60.53 96 GLY A C 1
ATOM 781 O O . GLY A 1 96 ? 15.493 -8.713 -38.257 1.00 60.53 96 GLY A O 1
ATOM 782 N N . LEU A 1 97 ? 14.445 -8.170 -36.364 1.00 58.44 97 LEU A N 1
ATOM 783 C CA . LEU A 1 97 ? 15.616 -7.429 -35.865 1.00 58.44 97 LEU A CA 1
ATOM 784 C C . LEU A 1 97 ? 16.601 -8.391 -35.176 1.00 58.44 97 LEU A C 1
ATOM 786 O O . LEU A 1 97 ? 16.510 -8.635 -33.973 1.00 58.44 97 LEU A O 1
ATOM 790 N N . LYS A 1 98 ? 17.529 -8.967 -35.950 1.00 55.28 98 LYS A N 1
ATOM 791 C CA . LYS A 1 98 ? 18.731 -9.602 -35.396 1.00 55.28 98 LYS A CA 1
ATOM 792 C C . LYS A 1 98 ? 19.605 -8.491 -34.816 1.00 55.28 98 LYS A C 1
ATOM 794 O O . LYS A 1 98 ? 20.044 -7.614 -35.550 1.00 55.28 98 LYS A O 1
ATOM 799 N N . ILE A 1 99 ? 19.807 -8.506 -33.503 1.00 60.38 99 ILE A N 1
ATOM 800 C CA . ILE A 1 99 ? 20.853 -7.701 -32.870 1.00 60.38 99 ILE A CA 1
ATOM 801 C C . ILE A 1 99 ? 22.151 -8.460 -33.164 1.00 60.38 99 ILE A C 1
ATOM 803 O O . ILE A 1 99 ? 22.340 -9.542 -32.610 1.00 60.38 99 ILE A O 1
ATOM 807 N N . SER A 1 100 ? 22.943 -7.966 -34.122 1.00 47.69 100 SER A N 1
ATOM 808 C CA . SER A 1 100 ? 24.333 -8.398 -34.324 1.00 47.69 100 SER A CA 1
ATOM 809 C C . SER A 1 100 ? 25.244 -7.685 -33.343 1.00 47.69 100 SER A C 1
ATOM 811 O O . SER A 1 100 ? 25.037 -6.457 -33.201 1.00 47.69 100 SER A O 1
#

Secondary structure (DSSP, 8-state):
-PPP-----STTTT-SS---TTSPPPPPPPGGGS-THHHHTSSPP--HHHHHHHHTT-TTGGG--HHHHHHHHHHHHHHHHHHHHHHHHHHHT-TT----

InterPro domains:
  IPR013870 Large ribosomal subunit protein mL54 [PF08561] (17-86)

pLDDT: mean 83.54, std 16.48, range [33.81, 97.44]

Foldseek 3Di:
DDDDDDDDDPQCPPADPDPDSPDDHDDDDDPVVDDPVVVVVVDDPDDLVRLCCCPVVVVPVVVDDPVSVVVNVVVVVVVVVVVVVVVVVVVVVDPPDDPD

Radius of gyration: 25.66 Å; chains: 1; bounding box: 68×30×59 Å

Sequence (100 aa):
GEAAGGPQGPPGANQLFNIYAERDDEQIKPDSWYPNWLFDLEKPPKNYGELAMMFVHGVGIEEAKLSDYQRFLKQHRKLVIKINNLRLKKSKRRPGLKIS